Protein AF-A0A7C6Q012-F1 (afdb_monomer)

Radius of gyration: 18.02 Å; Cα contacts (8 Å, |Δi|>4): 102; chains: 1; bounding box: 38×25×59 Å

Secondary structure (DSSP, 8-state):
--SSSTT---SS-HHHHHHHHHHHHHHHHHHHHHHTTS-SSHHHHHHHHHH-HHHHHHHHHHHHHHHHHHHHHHHHHHHHHHTT-HHHHHHHHHHHHHHHHHHHHHHHH--

pLDDT: mean 84.78, std 13.73, range [42.44, 97.19]

Structure (mmCIF, N/CA/C/O backbone):
data_AF-A0A7C6Q012-F1
#
_entry.id   AF-A0A7C6Q012-F1
#
loop_
_atom_site.group_PDB
_atom_site.id
_atom_site.type_symbol
_atom_site.label_atom_id
_atom_site.label_alt_id
_atom_site.label_comp_id
_atom_site.label_asym_id
_atom_site.label_entity_id
_atom_site.label_seq_id
_atom_site.pdbx_PDB_ins_code
_atom_site.Cartn_x
_atom_site.Cartn_y
_atom_site.Cartn_z
_atom_site.occupancy
_atom_site.B_iso_or_equiv
_atom_site.auth_seq_id
_atom_site.auth_comp_id
_atom_site.auth_asym_id
_atom_site.auth_atom_id
_atom_site.pdbx_PDB_model_num
ATOM 1 N N . MET A 1 1 ? -18.428 8.916 37.726 1.00 42.44 1 MET A N 1
ATOM 2 C CA . MET A 1 1 ? -18.333 9.913 36.634 1.00 42.44 1 MET A CA 1
ATOM 3 C C . MET A 1 1 ? -16.964 9.773 35.955 1.00 42.44 1 MET A C 1
ATOM 5 O O . MET A 1 1 ? -16.129 10.654 36.086 1.00 42.44 1 MET A O 1
ATOM 9 N N . SER A 1 2 ? -16.683 8.634 35.308 1.00 44.34 2 SER A N 1
ATOM 10 C CA . SER A 1 2 ? -15.337 8.342 34.765 1.00 44.34 2 SER A CA 1
ATOM 11 C C . SER A 1 2 ? -15.321 7.435 33.523 1.00 44.34 2 SER A C 1
ATOM 13 O O . SER A 1 2 ? -14.260 6.951 33.154 1.00 44.34 2 SER A O 1
ATOM 15 N N . GLU A 1 3 ? -16.451 7.229 32.837 1.00 47.44 3 GLU A N 1
ATOM 16 C CA . GLU A 1 3 ? -16.502 6.391 31.619 1.00 47.44 3 GLU A CA 1
ATOM 17 C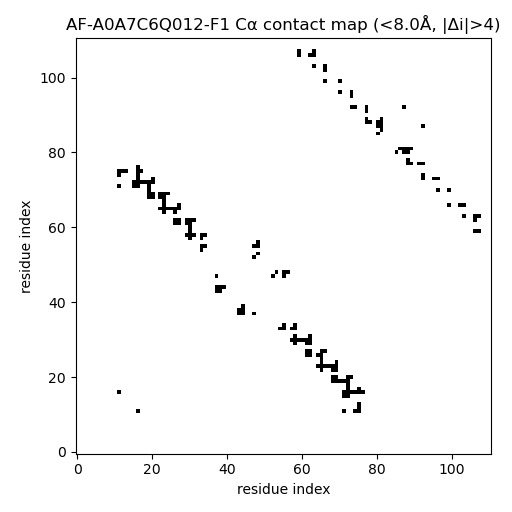 C . GLU A 1 3 ? -16.561 7.172 30.293 1.00 47.44 3 GLU A C 1
ATOM 19 O O . GLU A 1 3 ? -16.497 6.576 29.223 1.00 47.44 3 GLU A O 1
ATOM 24 N N . GLN A 1 4 ? -16.646 8.506 30.309 1.00 48.31 4 GLN A N 1
ATOM 25 C CA . GLN A 1 4 ? -16.883 9.272 29.074 1.00 48.31 4 GLN A CA 1
ATOM 26 C C . GLN A 1 4 ? -15.626 9.668 28.276 1.00 48.31 4 GLN A C 1
ATOM 28 O O . GLN A 1 4 ? -15.766 10.115 27.141 1.00 48.31 4 GLN A O 1
ATOM 33 N N . ASN A 1 5 ? -14.407 9.469 28.796 1.00 47.31 5 ASN A N 1
ATOM 34 C CA . ASN A 1 5 ? -13.182 9.999 28.164 1.00 47.31 5 ASN A CA 1
ATOM 35 C C . ASN A 1 5 ? -12.278 8.978 27.449 1.00 47.31 5 ASN A C 1
ATOM 37 O O . ASN A 1 5 ? -11.329 9.390 26.786 1.00 47.31 5 ASN A O 1
ATOM 41 N N . ASN A 1 6 ? -12.576 7.674 27.485 1.00 49.53 6 ASN A N 1
ATOM 42 C CA . ASN A 1 6 ? -11.750 6.672 26.785 1.00 49.53 6 ASN A CA 1
ATOM 43 C C . ASN A 1 6 ? -11.988 6.599 25.263 1.00 49.53 6 ASN A C 1
ATOM 45 O O . ASN A 1 6 ? -11.238 5.934 24.556 1.00 49.53 6 ASN A O 1
ATOM 49 N N . ASN A 1 7 ? -12.983 7.319 24.732 1.00 57.44 7 ASN A N 1
ATOM 50 C CA . ASN A 1 7 ? -13.328 7.305 23.303 1.00 57.44 7 ASN A CA 1
ATOM 51 C C . ASN A 1 7 ? -12.653 8.413 22.469 1.00 57.44 7 ASN A C 1
ATOM 53 O O . ASN A 1 7 ? -12.910 8.517 21.268 1.00 57.44 7 ASN A O 1
ATOM 57 N N . ALA A 1 8 ? -11.808 9.254 23.075 1.00 67.62 8 ALA A N 1
ATOM 58 C CA . ALA A 1 8 ? -11.206 10.400 22.387 1.00 67.62 8 ALA A CA 1
ATOM 59 C C . ALA A 1 8 ? -9.962 10.045 21.553 1.00 67.62 8 ALA A C 1
ATOM 61 O O . ALA A 1 8 ? -9.594 10.795 20.646 1.00 67.62 8 ALA A O 1
ATOM 62 N N . PHE A 1 9 ? -9.312 8.910 21.828 1.00 75.44 9 PHE A N 1
ATOM 63 C CA . PHE A 1 9 ? -8.105 8.523 21.107 1.00 75.44 9 PHE A CA 1
ATOM 64 C C . PHE A 1 9 ? -8.454 7.845 19.776 1.00 75.44 9 PHE A C 1
ATOM 66 O O . PHE A 1 9 ? -8.989 6.738 19.734 1.00 75.44 9 PHE A O 1
ATOM 73 N N . TRP A 1 10 ? -8.144 8.521 18.668 1.00 81.62 10 TRP A N 1
ATOM 74 C CA . TRP A 1 10 ? -8.297 7.988 17.316 1.00 81.62 10 TRP A CA 1
ATOM 75 C C . TRP A 1 10 ? -6.945 7.971 16.610 1.00 81.62 10 TRP A C 1
ATOM 77 O O . TRP A 1 10 ? -6.468 8.992 16.122 1.00 81.62 10 TRP A O 1
ATOM 87 N N . PHE A 1 11 ? -6.374 6.776 16.492 1.00 80.38 11 PHE A N 1
ATOM 88 C CA . PHE A 1 11 ? -5.238 6.490 15.624 1.00 80.38 11 PHE A CA 1
ATOM 89 C C . PHE A 1 11 ? -5.720 5.889 14.287 1.00 80.38 11 PHE A C 1
ATOM 91 O O . PHE A 1 11 ? -6.624 5.051 14.310 1.00 80.38 11 PHE A O 1
ATOM 98 N N . PRO A 1 12 ? -5.186 6.287 13.116 1.00 83.12 12 PRO A N 1
ATOM 99 C CA . PRO A 1 12 ? -4.189 7.341 12.875 1.00 83.12 12 PRO A CA 1
ATOM 100 C C . PRO A 1 12 ? -4.792 8.762 12.807 1.00 83.12 12 PRO A C 1
ATOM 102 O O . PRO A 1 12 ? -4.078 9.733 12.576 1.00 83.12 12 PRO A O 1
ATOM 105 N N . GLY A 1 13 ? -6.107 8.896 13.006 1.00 87.56 13 GLY A N 1
ATOM 106 C CA . GLY A 1 13 ? -6.830 10.168 13.010 1.00 87.56 13 GLY A CA 1
ATOM 107 C C . GLY A 1 13 ? -7.571 10.453 11.701 1.00 87.56 13 GLY A C 1
ATOM 108 O O . GLY A 1 13 ? -7.244 9.921 10.639 1.00 87.56 13 GLY A O 1
ATOM 109 N N . ARG A 1 14 ? -8.590 11.321 11.775 1.00 86.88 14 ARG A N 1
ATOM 110 C CA . ARG A 1 14 ? -9.501 11.629 10.650 1.00 86.88 14 ARG A CA 1
ATOM 111 C C . ARG A 1 14 ? -8.797 12.128 9.393 1.00 86.88 14 ARG A C 1
ATOM 113 O O . ARG A 1 14 ? -9.165 11.739 8.292 1.00 86.88 14 ARG A O 1
ATOM 120 N N . TRP A 1 15 ? -7.789 12.977 9.573 1.00 89.00 15 TRP A N 1
ATOM 121 C CA . TRP A 1 15 ? -7.058 13.594 8.472 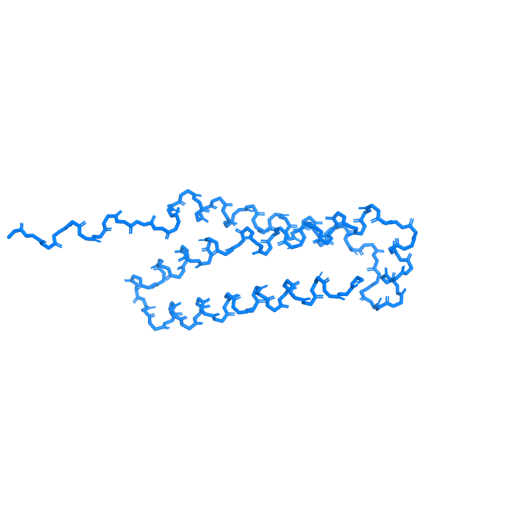1.00 89.00 15 TRP A CA 1
ATOM 122 C C . TRP A 1 15 ? -6.140 12.594 7.785 1.00 89.00 15 TRP A C 1
ATOM 124 O O . TRP A 1 15 ? -6.192 12.478 6.569 1.00 89.00 15 TRP A O 1
ATOM 134 N N . MET A 1 16 ? -5.379 11.812 8.555 1.00 90.56 16 MET A N 1
ATOM 135 C CA . MET A 1 16 ? -4.519 10.758 8.010 1.00 90.56 16 MET A CA 1
ATOM 136 C C . MET A 1 16 ? -5.332 9.706 7.252 1.00 90.56 16 MET A C 1
ATOM 138 O O . MET A 1 16 ? -4.951 9.319 6.152 1.00 90.56 16 MET A O 1
ATOM 142 N N . GLY A 1 17 ? -6.478 9.288 7.799 1.00 91.06 17 GLY A N 1
ATOM 143 C CA . GLY A 1 17 ? -7.394 8.366 7.126 1.00 91.06 17 GLY A CA 1
ATOM 144 C C . GLY A 1 17 ? -8.013 8.938 5.850 1.00 91.06 17 GLY A C 1
ATOM 145 O O . GLY A 1 17 ? -8.036 8.267 4.823 1.00 91.06 17 GLY A O 1
ATOM 146 N N . GLY A 1 18 ? -8.492 10.184 5.896 1.00 91.00 18 GLY A N 1
ATOM 147 C CA . GLY A 1 18 ? -9.086 10.850 4.734 1.00 91.00 18 GLY A CA 1
ATOM 148 C C . GLY A 1 18 ? -8.073 11.100 3.618 1.00 91.00 18 GLY A C 1
ATOM 149 O O . GLY A 1 18 ? -8.329 10.759 2.468 1.00 91.00 18 GLY A O 1
ATOM 150 N N . LEU A 1 19 ? -6.895 11.625 3.961 1.00 94.88 19 LEU A N 1
ATOM 151 C CA . LEU A 1 19 ? -5.809 11.865 3.012 1.00 94.88 19 LEU A CA 1
ATOM 152 C C . LEU A 1 19 ? -5.339 10.552 2.371 1.00 94.88 19 LEU A C 1
ATOM 154 O O . LEU A 1 19 ? -5.144 10.487 1.163 1.00 94.88 19 LEU A O 1
ATOM 158 N N . SER A 1 20 ? -5.229 9.489 3.170 1.00 94.44 20 SER A N 1
ATOM 159 C CA . SER A 1 20 ? -4.925 8.131 2.714 1.00 94.44 20 SER A CA 1
ATOM 160 C C . SER A 1 20 ? -5.915 7.623 1.657 1.00 94.44 20 SER A C 1
ATOM 162 O O . SER A 1 20 ? -5.495 7.119 0.614 1.00 94.44 20 SER A O 1
ATOM 164 N N . LEU A 1 21 ? -7.219 7.814 1.886 1.00 92.88 21 LEU A N 1
ATOM 165 C CA . LEU A 1 21 ? -8.282 7.410 0.956 1.00 92.88 21 LEU A CA 1
ATOM 166 C C . LEU A 1 21 ? -8.304 8.225 -0.347 1.00 92.88 21 LEU A C 1
ATOM 168 O O . LEU A 1 21 ? -8.981 7.824 -1.287 1.00 92.88 21 LEU A O 1
ATOM 172 N N . ILE A 1 22 ? -7.569 9.338 -0.419 1.00 95.62 22 ILE A N 1
ATOM 173 C CA . ILE A 1 22 ? -7.427 10.1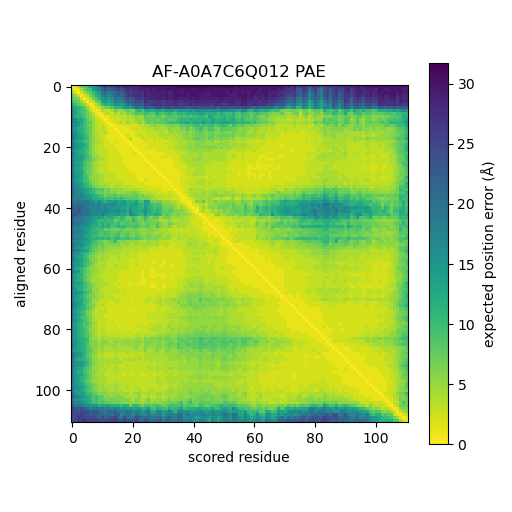60 -1.628 1.00 95.62 22 ILE A CA 1
ATOM 174 C C . ILE A 1 22 ? -6.099 9.851 -2.329 1.00 95.62 22 ILE A C 1
ATOM 176 O O . ILE A 1 22 ? -6.081 9.497 -3.506 1.00 95.62 22 ILE A O 1
ATOM 180 N N . ILE A 1 23 ? -4.982 9.950 -1.605 1.00 95.94 23 ILE A N 1
ATOM 181 C CA . ILE A 1 23 ? -3.632 9.770 -2.156 1.00 95.94 23 ILE A CA 1
ATOM 182 C C . ILE A 1 23 ? -3.420 8.329 -2.623 1.00 95.94 23 ILE A C 1
ATOM 184 O O . ILE A 1 23 ? -2.888 8.118 -3.709 1.00 95.94 23 ILE A O 1
ATOM 188 N N . GLY A 1 24 ? -3.861 7.339 -1.842 1.00 93.81 24 GLY A N 1
ATOM 189 C CA . GLY A 1 24 ? -3.692 5.924 -2.170 1.00 93.81 24 GLY A CA 1
ATOM 190 C C . GLY A 1 24 ? -4.249 5.560 -3.554 1.00 93.81 24 GLY A C 1
ATOM 191 O O . GLY A 1 24 ? -3.487 5.102 -4.408 1.00 93.81 24 GLY A O 1
ATOM 192 N N . PRO A 1 25 ? -5.544 5.810 -3.833 1.00 94.31 25 PRO A N 1
ATOM 193 C CA . PRO A 1 25 ? -6.132 5.545 -5.145 1.00 94.31 25 PRO A CA 1
ATOM 194 C C . PRO A 1 25 ? -5.501 6.347 -6.287 1.00 94.31 25 PRO A C 1
ATOM 196 O O . PRO A 1 25 ? -5.337 5.802 -7.376 1.00 94.31 25 PRO A O 1
ATOM 199 N N . LEU A 1 26 ? -5.110 7.606 -6.056 1.00 97.19 26 LEU A N 1
ATOM 200 C CA . LEU A 1 26 ? -4.444 8.422 -7.078 1.00 97.19 26 LEU A CA 1
ATOM 201 C C . LEU A 1 26 ? -3.070 7.862 -7.459 1.00 97.19 26 LEU A C 1
ATOM 203 O O . LEU A 1 26 ? -2.735 7.810 -8.640 1.00 97.19 26 LEU A O 1
ATOM 207 N N . LEU A 1 27 ? -2.297 7.388 -6.481 1.00 95.12 27 LEU A N 1
ATOM 208 C CA . LEU A 1 27 ? -1.016 6.727 -6.728 1.00 95.12 27 LEU A CA 1
ATOM 209 C C . LEU A 1 27 ? -1.195 5.402 -7.478 1.00 95.12 27 LEU A C 1
ATOM 211 O O . LEU A 1 27 ? -0.453 5.121 -8.419 1.00 95.12 27 LEU A O 1
ATOM 215 N N . LEU A 1 28 ? -2.211 4.610 -7.121 1.00 92.88 28 LEU A N 1
ATOM 216 C CA . LEU A 1 28 ? -2.536 3.381 -7.851 1.00 92.88 28 LEU A CA 1
ATOM 217 C C . LEU A 1 28 ? -2.979 3.666 -9.292 1.00 92.88 28 LEU A C 1
ATOM 219 O O . LEU A 1 28 ? -2.585 2.939 -10.204 1.00 92.88 28 LEU A O 1
ATOM 223 N N . LEU A 1 29 ? -3.760 4.728 -9.505 1.00 94.94 29 LEU A N 1
ATOM 224 C CA . LEU A 1 29 ? -4.163 5.176 -10.834 1.00 94.94 29 LEU A CA 1
ATOM 225 C C . LEU A 1 29 ? -2.947 5.608 -11.657 1.00 94.94 29 LEU A C 1
ATOM 227 O O . LEU A 1 29 ? -2.797 5.159 -12.790 1.00 94.94 29 LEU A O 1
ATOM 231 N N . ALA A 1 30 ? -2.051 6.415 -11.084 1.00 95.06 30 ALA A N 1
ATOM 232 C CA . ALA A 1 30 ? -0.807 6.805 -11.739 1.00 95.06 30 ALA A CA 1
ATOM 233 C C . ALA A 1 30 ? 0.019 5.568 -12.130 1.00 95.06 30 ALA A C 1
ATOM 235 O O . ALA A 1 30 ? 0.406 5.423 -13.286 1.00 95.06 30 ALA A O 1
ATOM 236 N N . ALA A 1 31 ? 0.198 4.615 -11.214 1.00 91.44 31 ALA A N 1
ATOM 237 C CA . ALA A 1 31 ? 0.900 3.366 -11.499 1.00 91.44 31 ALA A CA 1
ATOM 238 C C . ALA A 1 31 ? 0.263 2.543 -12.633 1.00 91.44 31 ALA A C 1
ATOM 240 O O . ALA A 1 31 ? 0.974 1.865 -13.376 1.00 91.44 31 ALA A O 1
ATOM 241 N N . ALA A 1 32 ? -1.067 2.553 -12.753 1.00 90.88 32 ALA A N 1
ATOM 242 C CA . ALA A 1 32 ? -1.777 1.882 -13.840 1.00 90.88 32 ALA A CA 1
ATOM 243 C C . ALA A 1 32 ? -1.577 2.612 -15.176 1.00 90.88 32 ALA A C 1
ATOM 245 O O . ALA A 1 32 ? -1.262 1.972 -16.176 1.00 90.88 32 ALA A O 1
ATOM 246 N N . LEU A 1 33 ? -1.685 3.943 -15.183 1.00 92.50 33 LEU A N 1
ATOM 247 C CA . LEU A 1 33 ? -1.480 4.767 -16.377 1.00 92.50 33 LEU A CA 1
ATOM 248 C C . LEU A 1 33 ? -0.048 4.677 -16.906 1.00 92.50 33 LEU A C 1
ATOM 250 O O . LEU A 1 33 ? 0.146 4.605 -18.113 1.00 92.50 33 LEU A O 1
ATOM 254 N N . LEU A 1 34 ? 0.953 4.624 -16.025 1.00 90.00 34 LEU A N 1
ATOM 255 C CA . LEU A 1 34 ? 2.344 4.457 -16.449 1.00 90.00 34 LEU A CA 1
ATOM 256 C C . LEU A 1 34 ? 2.589 3.075 -17.082 1.00 90.00 34 LEU A C 1
ATOM 258 O O . LEU A 1 34 ? 3.386 2.964 -18.013 1.00 90.00 34 LEU A O 1
ATOM 262 N N . ARG A 1 35 ? 1.897 2.028 -16.608 1.00 86.88 35 ARG A N 1
ATOM 263 C CA . ARG A 1 35 ? 2.073 0.644 -17.087 1.00 86.88 35 ARG A CA 1
ATOM 264 C C . ARG A 1 35 ? 1.200 0.263 -18.277 1.00 86.88 35 ARG A C 1
ATOM 266 O O . ARG A 1 35 ? 1.508 -0.732 -18.917 1.00 86.88 35 ARG A O 1
ATOM 273 N N . ILE A 1 36 ? 0.153 1.027 -18.597 1.00 88.81 36 ILE A N 1
ATOM 274 C CA . ILE A 1 36 ? -0.839 0.648 -19.624 1.00 88.81 36 ILE A CA 1
ATOM 275 C C . ILE A 1 36 ? -0.235 0.427 -21.019 1.00 88.81 36 ILE A C 1
ATOM 277 O O . ILE A 1 36 ? -0.804 -0.293 -21.831 1.00 88.81 36 ILE A O 1
ATOM 281 N N . GLN A 1 37 ? 0.914 1.044 -21.290 1.00 84.94 37 GLN A N 1
ATOM 282 C CA . GLN A 1 37 ? 1.629 0.938 -22.561 1.00 84.94 37 GLN A CA 1
ATOM 283 C C . GLN A 1 37 ? 2.425 -0.372 -22.720 1.00 84.94 37 GLN A C 1
ATOM 285 O O . GLN A 1 37 ? 2.881 -0.664 -23.822 1.00 84.94 37 GLN A O 1
ATOM 290 N N . PHE A 1 38 ? 2.585 -1.165 -21.654 1.00 83.62 38 PHE A N 1
ATOM 291 C CA . PHE A 1 38 ? 3.325 -2.428 -21.678 1.00 83.62 38 PHE A CA 1
ATOM 292 C C . PHE A 1 38 ? 2.402 -3.620 -21.449 1.00 83.62 38 PHE A C 1
ATOM 294 O O . PHE A 1 38 ? 1.473 -3.576 -20.641 1.00 83.62 38 PHE A O 1
ATOM 301 N N . TYR A 1 39 ? 2.689 -4.722 -22.138 1.00 80.38 39 TYR A N 1
ATOM 302 C CA . TYR A 1 39 ? 1.991 -5.977 -21.892 1.00 80.38 39 TYR A CA 1
ATOM 303 C C . TYR A 1 39 ? 2.330 -6.513 -20.498 1.00 80.38 39 TYR A C 1
ATOM 305 O O . TYR A 1 39 ? 3.474 -6.487 -20.060 1.00 80.38 39 TYR A O 1
ATOM 313 N N . PHE A 1 40 ? 1.315 -7.035 -19.810 1.00 72.12 40 PHE A N 1
ATOM 314 C CA . PHE A 1 40 ? 1.431 -7.495 -18.424 1.00 72.12 40 PHE A CA 1
ATOM 315 C C . PHE A 1 40 ? 2.279 -8.773 -18.259 1.00 72.12 40 PHE A C 1
ATOM 317 O O . PHE A 1 40 ? 2.693 -9.094 -17.149 1.00 72.12 40 PHE A O 1
ATOM 324 N N . PHE A 1 41 ? 2.546 -9.519 -19.332 1.00 75.81 41 PHE A N 1
ATOM 325 C CA . PHE A 1 41 ? 3.307 -10.768 -19.255 1.00 75.81 41 PHE A CA 1
ATOM 326 C C . PHE A 1 41 ? 4.799 -10.536 -18.982 1.00 75.81 41 PHE A C 1
ATOM 328 O O . PHE A 1 41 ? 5.384 -9.570 -19.465 1.00 75.81 41 PHE A O 1
ATOM 335 N N . TYR A 1 42 ? 5.396 -11.460 -18.224 1.00 69.12 42 TYR A N 1
ATOM 336 C CA . TYR A 1 42 ? 6.754 -11.381 -17.673 1.00 69.12 42 TYR A CA 1
ATOM 337 C C . TYR A 1 42 ? 7.819 -10.919 -18.681 1.00 69.12 42 TYR A C 1
ATOM 339 O O . TYR A 1 42 ? 8.522 -9.946 -18.419 1.00 69.12 42 TYR A O 1
ATOM 347 N N . ASP A 1 43 ? 7.881 -11.531 -19.867 1.00 77.31 43 ASP A N 1
ATOM 348 C CA . ASP A 1 43 ? 8.902 -11.200 -20.874 1.00 77.31 43 ASP A CA 1
ATOM 349 C C . ASP A 1 43 ? 8.795 -9.753 -21.374 1.00 77.31 43 ASP A C 1
ATOM 351 O O . ASP A 1 43 ? 9.797 -9.064 -21.565 1.00 77.31 43 ASP A O 1
ATOM 355 N N . ALA A 1 44 ? 7.564 -9.263 -21.540 1.00 77.69 44 ALA A N 1
ATOM 356 C CA . ALA A 1 44 ? 7.317 -7.892 -21.963 1.00 77.69 44 ALA A CA 1
ATOM 357 C C . ALA A 1 44 ? 7.658 -6.884 -20.859 1.00 77.69 44 ALA A C 1
ATOM 359 O O . ALA A 1 44 ? 8.075 -5.767 -21.160 1.00 77.69 44 ALA A O 1
ATOM 360 N N . GLN A 1 45 ? 7.521 -7.273 -19.589 1.00 77.62 45 GLN A N 1
ATOM 361 C CA . GLN A 1 45 ? 7.919 -6.434 -18.462 1.00 77.62 45 GLN A CA 1
ATOM 362 C C . GLN A 1 45 ? 9.439 -6.357 -18.304 1.00 77.62 45 GLN A C 1
ATOM 364 O O . GLN A 1 45 ? 9.957 -5.268 -18.056 1.00 77.62 45 GLN A O 1
ATOM 369 N N . LEU A 1 46 ? 10.157 -7.468 -18.508 1.00 81.62 46 LEU A N 1
ATOM 370 C CA . LEU A 1 46 ? 11.623 -7.470 -18.525 1.00 81.62 46 LEU A CA 1
ATOM 371 C C . LEU A 1 46 ? 12.164 -6.577 -19.645 1.00 81.62 46 LEU A C 1
ATOM 373 O O . LEU A 1 46 ? 13.039 -5.747 -19.399 1.00 81.62 46 LEU A O 1
ATOM 377 N N . ALA A 1 47 ? 11.607 -6.702 -20.853 1.00 82.50 47 ALA A N 1
ATOM 378 C CA . ALA A 1 47 ? 11.973 -5.844 -21.977 1.00 82.50 47 ALA A CA 1
ATOM 379 C C . ALA A 1 47 ? 11.673 -4.365 -21.677 1.00 82.50 47 ALA A C 1
ATOM 381 O O . ALA A 1 47 ? 12.535 -3.508 -21.844 1.00 82.50 47 ALA A O 1
ATOM 382 N N . ALA A 1 48 ? 10.491 -4.065 -21.131 1.00 82.44 48 ALA A N 1
ATOM 383 C CA . ALA A 1 48 ? 10.121 -2.704 -20.760 1.00 82.44 48 ALA A CA 1
ATOM 384 C C . ALA A 1 48 ? 11.024 -2.106 -19.670 1.00 82.44 48 ALA A C 1
ATOM 386 O O . ALA A 1 48 ? 11.295 -0.906 -19.694 1.00 82.44 48 ALA A O 1
ATOM 387 N N . TYR A 1 49 ? 11.495 -2.913 -18.715 1.00 82.69 49 TYR A N 1
ATOM 388 C CA . TYR A 1 49 ? 12.441 -2.459 -17.697 1.00 82.69 49 TYR A CA 1
ATOM 389 C C . TYR A 1 49 ? 13.826 -2.184 -18.291 1.00 82.69 49 TYR A C 1
ATOM 391 O O . TYR A 1 49 ? 14.468 -1.210 -17.903 1.00 82.69 49 TYR A O 1
ATOM 399 N N . ALA A 1 50 ? 14.269 -2.995 -19.256 1.00 86.69 50 ALA A N 1
ATOM 400 C CA . ALA A 1 50 ? 15.518 -2.766 -19.977 1.00 86.69 50 ALA A CA 1
ATOM 401 C C . ALA A 1 50 ? 15.460 -1.492 -20.841 1.00 86.69 50 ALA A C 1
ATOM 403 O O . ALA A 1 50 ? 16.390 -0.686 -20.810 1.00 86.69 50 ALA A O 1
ATOM 404 N N . ASP A 1 51 ? 14.353 -1.281 -21.556 1.00 88.94 51 ASP A N 1
ATOM 405 C CA . ASP A 1 51 ? 14.189 -0.161 -22.488 1.00 88.94 51 ASP A CA 1
ATOM 406 C C . ASP A 1 51 ? 13.813 1.155 -21.780 1.00 88.94 51 ASP A C 1
ATOM 408 O O . ASP A 1 51 ? 14.243 2.243 -22.176 1.00 88.94 51 ASP A O 1
ATOM 412 N N . HIS A 1 52 ? 13.019 1.079 -20.707 1.00 89.94 52 HIS A N 1
ATOM 413 C CA . HIS A 1 52 ? 12.459 2.232 -19.994 1.00 89.94 52 HIS A CA 1
ATOM 414 C C . HIS A 1 52 ? 12.568 2.105 -18.458 1.00 89.94 52 HIS A C 1
ATOM 416 O O . HIS A 1 52 ? 11.559 2.229 -17.746 1.00 89.94 52 HIS A O 1
ATOM 422 N N . PRO A 1 53 ? 13.785 1.945 -17.901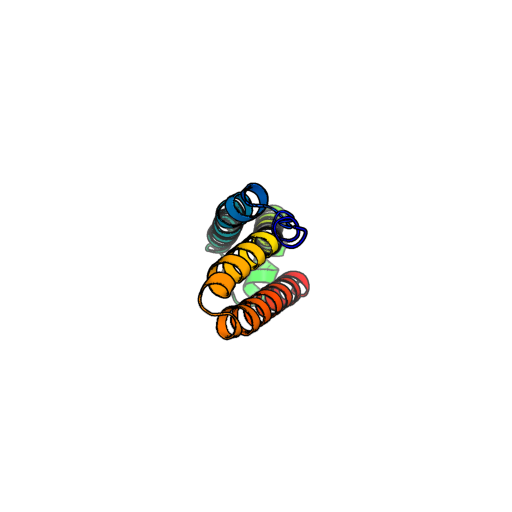 1.00 88.44 53 PRO A N 1
ATOM 423 C CA . PRO A 1 53 ? 13.987 1.617 -16.486 1.00 88.44 53 PRO A CA 1
ATOM 424 C C . PRO A 1 53 ? 13.396 2.660 -15.533 1.00 88.44 53 PRO A C 1
ATOM 426 O O . PRO A 1 53 ? 12.765 2.314 -14.535 1.00 88.44 53 PRO A O 1
ATOM 429 N N . VAL A 1 54 ? 13.538 3.953 -15.848 1.00 91.06 54 VAL A N 1
ATOM 430 C CA . VAL A 1 54 ? 13.019 5.048 -15.007 1.00 91.06 54 VAL A CA 1
ATOM 431 C C . VAL A 1 54 ? 11.493 5.022 -14.936 1.00 91.06 54 VAL A C 1
ATOM 433 O O . VAL A 1 54 ? 10.917 5.201 -13.864 1.00 91.06 54 VAL A O 1
ATOM 436 N N . LEU A 1 55 ? 10.830 4.784 -16.068 1.00 89.81 55 LEU A N 1
ATOM 437 C CA . LEU A 1 55 ? 9.375 4.821 -16.149 1.00 89.81 55 LEU A CA 1
ATOM 438 C C . LEU A 1 55 ? 8.754 3.613 -15.442 1.00 89.81 55 LEU A C 1
ATOM 440 O O . LEU A 1 55 ? 7.809 3.781 -14.668 1.00 89.81 55 LEU A O 1
ATOM 444 N N . ILE A 1 56 ? 9.310 2.417 -15.650 1.00 88.75 56 ILE A N 1
ATOM 445 C CA . ILE A 1 56 ? 8.844 1.209 -14.964 1.00 88.75 56 ILE A CA 1
ATOM 446 C C . ILE A 1 56 ? 9.093 1.320 -13.455 1.00 88.75 56 ILE A C 1
ATOM 448 O O . ILE A 1 56 ? 8.167 1.108 -12.672 1.00 88.75 56 ILE A O 1
ATOM 452 N N . THR A 1 57 ? 10.278 1.777 -13.035 1.00 88.81 57 THR A N 1
ATOM 453 C CA . THR A 1 57 ? 10.589 2.019 -11.613 1.00 88.81 57 THR A CA 1
ATOM 454 C C . THR A 1 57 ? 9.618 3.017 -10.979 1.00 88.81 57 THR A C 1
ATOM 456 O O . THR A 1 57 ? 9.136 2.793 -9.867 1.00 88.81 57 THR A O 1
ATOM 459 N N . ALA A 1 58 ? 9.279 4.107 -11.677 1.00 91.44 58 ALA A N 1
ATOM 460 C CA . ALA A 1 58 ? 8.317 5.094 -11.190 1.00 91.44 58 ALA A CA 1
ATOM 461 C C . ALA A 1 58 ? 6.908 4.501 -11.045 1.00 91.44 58 ALA A C 1
ATOM 463 O O . ALA A 1 58 ? 6.211 4.790 -10.068 1.00 91.44 58 ALA A O 1
ATOM 464 N N . ALA A 1 59 ? 6.496 3.641 -11.979 1.00 90.06 59 ALA A N 1
ATOM 465 C CA . ALA A 1 59 ? 5.201 2.981 -11.923 1.00 90.06 59 ALA A CA 1
ATOM 466 C C . ALA A 1 59 ? 5.096 2.009 -10.740 1.00 90.06 59 ALA A C 1
ATOM 468 O O . ALA A 1 59 ? 4.110 2.044 -9.999 1.00 90.06 59 ALA A O 1
ATOM 469 N N . TYR A 1 60 ? 6.126 1.191 -10.522 1.00 88.12 60 TYR A N 1
ATOM 470 C CA . TYR A 1 60 ? 6.214 0.290 -9.372 1.00 88.12 60 TYR A CA 1
ATOM 471 C C . TYR A 1 60 ? 6.283 1.049 -8.049 1.00 88.12 60 TYR A C 1
ATOM 473 O O . TYR A 1 60 ? 5.553 0.730 -7.110 1.00 88.12 60 TYR A O 1
ATOM 481 N N . SER A 1 61 ? 7.066 2.127 -7.999 1.00 90.75 61 SER A N 1
ATOM 482 C CA . SER A 1 61 ? 7.139 3.005 -6.829 1.00 90.75 61 SER A CA 1
ATOM 483 C C . SER A 1 61 ? 5.776 3.619 -6.501 1.00 90.75 61 SER A C 1
ATOM 485 O O . SER A 1 61 ? 5.343 3.564 -5.352 1.00 90.75 61 SER A O 1
ATOM 487 N N . CYS A 1 62 ? 5.048 4.138 -7.500 1.00 92.62 62 CYS A N 1
ATOM 488 C CA . CYS A 1 62 ? 3.683 4.639 -7.308 1.00 92.62 62 CYS A CA 1
ATOM 489 C C . CYS A 1 62 ? 2.736 3.544 -6.810 1.00 92.62 62 CYS A C 1
ATOM 491 O O . CYS A 1 62 ? 1.900 3.804 -5.950 1.00 92.62 62 CYS A O 1
ATOM 493 N N . PHE A 1 63 ? 2.868 2.315 -7.309 1.00 90.88 63 PHE A N 1
ATOM 494 C CA . PHE A 1 63 ? 2.031 1.202 -6.872 1.00 90.88 63 PHE A CA 1
ATOM 495 C C . PHE A 1 63 ? 2.271 0.851 -5.398 1.00 90.88 63 PHE A C 1
ATOM 497 O O . PHE A 1 63 ? 1.322 0.808 -4.612 1.00 90.88 63 PHE A O 1
ATOM 504 N N . VAL A 1 64 ? 3.536 0.661 -5.010 1.00 91.12 64 VAL A N 1
ATOM 505 C CA . VAL A 1 64 ? 3.931 0.338 -3.631 1.00 91.12 64 VAL A CA 1
ATOM 506 C C . VAL A 1 64 ? 3.544 1.467 -2.681 1.00 91.12 64 VAL A C 1
ATOM 508 O O . VAL A 1 64 ? 2.929 1.211 -1.644 1.00 91.12 64 VAL A O 1
ATOM 511 N N . LEU A 1 65 ? 3.827 2.720 -3.051 1.00 92.50 65 LEU A N 1
ATOM 512 C CA . LEU A 1 65 ? 3.408 3.880 -2.271 1.00 92.50 65 LEU A CA 1
ATOM 513 C C . LEU A 1 65 ? 1.885 3.971 -2.188 1.00 92.50 65 LEU A C 1
ATOM 515 O O . LEU A 1 65 ? 1.377 4.255 -1.116 1.00 92.50 65 LEU A O 1
ATOM 519 N N . GLY A 1 66 ? 1.137 3.680 -3.251 1.00 92.69 66 GLY A N 1
ATOM 520 C CA . GLY A 1 66 ? -0.326 3.649 -3.213 1.00 92.69 66 GLY A CA 1
ATOM 521 C C . GLY A 1 66 ? -0.859 2.628 -2.208 1.00 92.69 66 GLY A C 1
ATOM 522 O O . GLY A 1 66 ? -1.712 2.957 -1.383 1.00 92.69 66 GLY A O 1
ATOM 523 N N . CYS A 1 67 ? -0.306 1.413 -2.205 1.00 91.81 67 CYS A N 1
ATOM 524 C CA . CYS A 1 67 ? -0.643 0.388 -1.218 1.00 91.81 67 CYS A CA 1
ATOM 525 C C . CYS A 1 67 ? -0.272 0.807 0.214 1.00 91.81 67 CYS A C 1
ATOM 527 O O . CYS A 1 67 ? -1.077 0.627 1.130 1.00 91.81 67 CYS A O 1
ATOM 529 N N . LEU A 1 68 ? 0.904 1.409 0.410 1.00 89.88 68 LEU A N 1
ATOM 530 C CA . LEU A 1 68 ? 1.329 1.931 1.708 1.00 89.88 68 LEU A CA 1
ATOM 531 C C . LEU A 1 68 ? 0.439 3.099 2.150 1.00 89.88 68 LEU A C 1
ATOM 533 O O . LEU A 1 68 ? 0.008 3.172 3.289 1.00 89.88 68 LEU A O 1
ATOM 537 N N . PHE A 1 69 ? 0.076 4.010 1.262 1.00 92.38 69 PHE A N 1
ATOM 538 C CA . PHE A 1 69 ? -0.800 5.108 1.630 1.00 92.38 69 PHE A CA 1
ATOM 539 C C . PHE A 1 69 ? -2.214 4.644 1.925 1.00 92.38 69 PHE A C 1
ATOM 541 O O . PHE A 1 69 ? -2.896 5.388 2.604 1.00 92.38 69 PHE A O 1
ATOM 548 N N . LEU A 1 70 ? -2.665 3.459 1.501 1.00 92.56 70 LEU A N 1
ATOM 549 C CA . LEU A 1 70 ? -4.014 2.957 1.785 1.00 92.56 70 LEU A CA 1
ATOM 550 C C . LEU A 1 70 ? -4.198 2.376 3.195 1.00 92.56 70 LEU A C 1
ATOM 552 O O . LEU A 1 70 ? -5.323 2.406 3.696 1.00 92.56 70 LEU A O 1
ATOM 556 N N . TRP A 1 71 ? -3.153 1.875 3.867 1.00 89.56 71 TRP A N 1
ATOM 557 C CA . TRP A 1 71 ? -3.324 1.206 5.174 1.00 89.56 71 TRP A CA 1
ATOM 558 C C . TRP A 1 71 ? -4.010 2.086 6.252 1.00 89.56 71 TRP A C 1
ATOM 560 O O . TRP A 1 71 ? -4.918 1.581 6.922 1.00 89.56 71 TRP A O 1
ATOM 570 N N . PRO A 1 72 ? -3.709 3.399 6.399 1.00 91.12 72 PRO A N 1
ATOM 571 C CA . PRO A 1 72 ? -4.381 4.277 7.368 1.00 91.12 72 PRO A CA 1
ATOM 572 C C . PRO A 1 72 ? -5.870 4.494 7.051 1.00 91.12 72 PRO A C 1
ATOM 574 O O . PRO A 1 72 ? -6.710 4.625 7.950 1.00 91.12 72 PRO A O 1
ATOM 577 N N . GLY A 1 73 ? -6.203 4.538 5.763 1.00 93.25 73 GLY A N 1
ATOM 578 C CA . GLY A 1 73 ? -7.549 4.704 5.229 1.00 93.25 73 GLY A CA 1
ATOM 579 C C . GLY A 1 73 ? -8.389 3.457 5.444 1.00 93.25 73 GLY A C 1
ATOM 580 O O . GLY A 1 73 ? -9.532 3.568 5.880 1.00 93.25 73 GLY A O 1
ATOM 581 N N . VAL A 1 74 ? -7.802 2.271 5.258 1.00 94.00 74 VAL A N 1
ATOM 582 C CA . VAL A 1 74 ? -8.452 0.990 5.577 1.00 94.00 74 VAL A CA 1
ATOM 583 C C . VAL A 1 74 ? -8.763 0.891 7.068 1.00 94.00 74 VAL A C 1
ATOM 585 O O . VAL A 1 74 ? -9.887 0.547 7.420 1.00 94.00 74 VAL A O 1
ATOM 588 N N . ILE A 1 75 ? -7.830 1.267 7.951 1.00 93.44 75 ILE A N 1
ATOM 589 C CA . ILE A 1 75 ? -8.083 1.314 9.406 1.00 93.44 75 ILE A CA 1
ATOM 590 C C . ILE A 1 75 ? -9.230 2.277 9.730 1.00 93.44 75 ILE A C 1
ATOM 592 O O . ILE A 1 75 ? -10.112 1.969 10.533 1.00 93.44 75 ILE A O 1
ATOM 596 N N . THR A 1 76 ? -9.243 3.443 9.087 1.00 92.69 76 THR A N 1
ATOM 597 C CA . THR A 1 76 ? -10.289 4.452 9.283 1.00 92.69 76 THR A CA 1
ATOM 598 C C . THR A 1 76 ? -11.656 3.958 8.814 1.00 92.69 76 THR A C 1
ATOM 600 O O . THR A 1 76 ? -12.652 4.124 9.521 1.00 92.69 76 THR A O 1
ATOM 603 N N . LEU A 1 77 ? -11.705 3.302 7.657 1.00 92.44 77 LEU A N 1
ATOM 604 C CA . LEU A 1 77 ? -12.920 2.708 7.117 1.00 92.44 77 LEU A CA 1
ATOM 605 C C . LEU A 1 77 ? -13.413 1.559 8.003 1.00 92.44 77 LEU A C 1
ATOM 607 O O . LEU A 1 77 ? -14.590 1.529 8.355 1.00 92.44 77 LEU A O 1
ATOM 611 N N . ALA A 1 78 ? -12.518 0.668 8.439 1.00 94.12 78 ALA A N 1
ATOM 612 C CA . ALA A 1 78 ? -12.840 -0.416 9.361 1.00 94.12 78 ALA A CA 1
A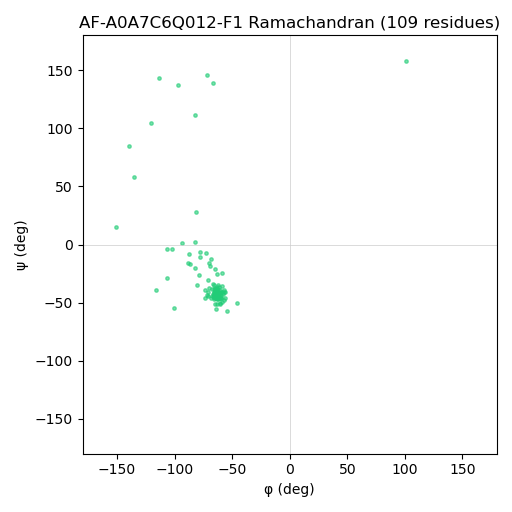TOM 613 C C . ALA A 1 78 ? -13.401 0.124 10.683 1.00 94.12 78 ALA A C 1
ATOM 615 O O . ALA A 1 78 ? -14.407 -0.386 11.169 1.00 94.12 78 ALA A O 1
ATOM 616 N N . ARG A 1 79 ? -12.839 1.213 11.225 1.00 91.38 79 ARG A N 1
ATOM 617 C CA . ARG A 1 79 ? -13.395 1.896 12.402 1.00 91.38 79 ARG A CA 1
ATOM 618 C C . ARG A 1 79 ? -14.826 2.376 12.155 1.00 91.38 79 ARG A C 1
ATOM 620 O O . ARG A 1 79 ? -15.696 2.101 12.975 1.00 91.38 79 ARG A O 1
ATOM 627 N N . PHE A 1 80 ? -15.089 3.071 11.045 1.00 91.12 80 PHE A N 1
ATOM 628 C CA . PHE A 1 80 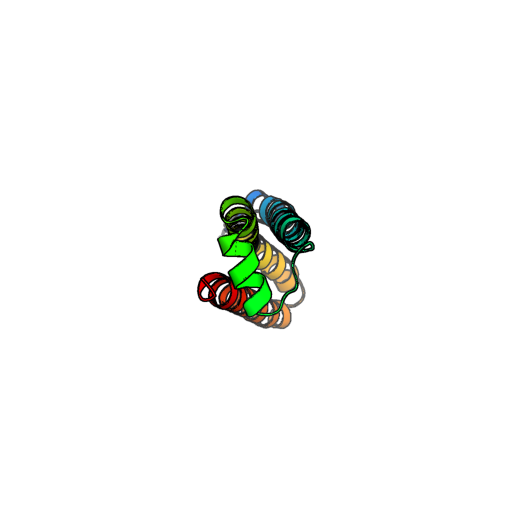? -16.437 3.564 10.730 1.00 91.12 80 PHE A CA 1
ATOM 629 C C . PHE A 1 80 ? -17.449 2.441 10.500 1.00 91.12 80 PHE A C 1
ATOM 631 O O . PHE A 1 80 ? -18.587 2.545 10.955 1.00 91.12 80 PHE A O 1
ATOM 638 N N . ILE A 1 81 ? -17.037 1.354 9.844 1.00 93.00 81 ILE A N 1
ATOM 639 C CA . ILE A 1 81 ? -17.866 0.155 9.695 1.00 93.00 81 ILE A CA 1
ATOM 640 C C . ILE A 1 81 ? -18.116 -0.465 11.070 1.00 93.00 81 ILE A C 1
ATOM 642 O O . ILE A 1 81 ? -19.252 -0.807 11.376 1.00 93.00 81 ILE A O 1
ATOM 646 N N . GLY A 1 82 ? -17.098 -0.539 11.929 1.00 92.56 82 GLY A N 1
ATOM 647 C CA . GLY A 1 82 ? -17.172 -1.161 13.250 1.00 92.56 82 GLY A CA 1
ATOM 648 C C . GLY A 1 82 ? -18.140 -0.467 14.205 1.00 92.56 82 GLY A C 1
ATOM 649 O O . GLY A 1 82 ? -18.712 -1.124 15.068 1.00 92.56 82 GLY A O 1
ATOM 650 N N . MET A 1 83 ? -18.404 0.826 13.991 1.00 90.81 83 MET A N 1
ATOM 651 C CA . MET A 1 83 ? -19.440 1.566 14.720 1.00 90.81 83 MET A CA 1
ATOM 652 C C . MET A 1 83 ? -20.866 1.060 14.433 1.00 90.81 83 MET A C 1
ATOM 654 O O . MET A 1 83 ? -21.759 1.320 15.232 1.00 90.81 83 MET A O 1
ATOM 658 N N . LYS A 1 84 ? -21.096 0.365 13.307 1.00 93.56 84 LYS A N 1
ATOM 659 C CA . LYS A 1 84 ? -22.409 -0.189 12.913 1.00 93.56 84 LYS A CA 1
ATOM 660 C C . LYS A 1 84 ? -22.421 -1.721 12.846 1.00 93.56 84 LYS A C 1
ATOM 662 O O . LYS A 1 84 ? -23.397 -2.346 13.243 1.00 93.56 84 LYS A O 1
ATOM 667 N N . HIS A 1 85 ? -21.343 -2.321 12.343 1.00 94.06 85 HIS A N 1
ATOM 668 C CA . HIS A 1 85 ? -21.199 -3.752 12.070 1.00 94.06 85 HIS A CA 1
ATOM 669 C C . HIS A 1 85 ? -19.791 -4.246 12.470 1.00 94.06 85 HIS A C 1
ATOM 671 O O . HIS A 1 85 ? -18.893 -4.321 11.625 1.00 94.06 85 HIS A O 1
ATOM 677 N N . PRO A 1 86 ? -19.568 -4.600 13.749 1.00 91.44 86 PRO A N 1
ATOM 678 C CA . PRO A 1 86 ? -18.233 -4.900 14.280 1.00 91.44 86 PRO A CA 1
ATOM 679 C C . PRO A 1 86 ? -17.588 -6.150 13.667 1.00 91.44 86 PRO A C 1
ATOM 681 O O . PRO A 1 86 ? -16.396 -6.146 13.374 1.00 91.44 86 PRO A O 1
ATOM 684 N N . THR A 1 87 ? -18.360 -7.205 13.405 1.00 94.00 87 THR A N 1
ATOM 685 C CA . THR A 1 87 ? -17.843 -8.444 12.798 1.00 94.00 87 THR A CA 1
ATOM 686 C C . THR A 1 87 ? -17.371 -8.228 11.360 1.00 94.00 87 THR A C 1
ATOM 688 O O . THR A 1 87 ? -16.295 -8.697 10.991 1.00 94.00 87 THR A O 1
ATOM 691 N N . LEU A 1 88 ? -18.128 -7.468 10.562 1.00 93.31 88 LEU A N 1
ATOM 692 C CA . LEU A 1 88 ? -17.739 -7.107 9.195 1.00 93.31 88 LEU A CA 1
ATOM 693 C C . LEU A 1 88 ? -16.490 -6.226 9.171 1.00 93.31 88 LEU A C 1
ATOM 695 O O . LEU A 1 88 ? -15.640 -6.401 8.303 1.00 93.31 88 LEU A O 1
ATOM 699 N N . ALA A 1 89 ? -16.355 -5.308 10.130 1.00 93.50 89 ALA A N 1
ATOM 700 C CA . ALA A 1 89 ? -15.172 -4.464 10.244 1.00 93.50 89 ALA A CA 1
ATOM 701 C C . ALA A 1 89 ? -13.896 -5.271 10.504 1.00 93.50 89 ALA A C 1
ATOM 703 O O . ALA A 1 89 ? -12.878 -5.012 9.865 1.00 93.50 89 ALA A O 1
ATOM 704 N N . VAL A 1 90 ? -13.958 -6.257 11.405 1.00 94.12 90 VAL A N 1
ATOM 705 C CA . VAL A 1 90 ? -12.807 -7.111 11.730 1.00 94.12 90 VAL A CA 1
ATOM 706 C C . VAL A 1 90 ? -12.391 -7.931 10.513 1.00 94.12 90 VAL A C 1
ATOM 708 O O . VAL A 1 90 ? -11.249 -7.827 10.075 1.00 94.12 90 VAL A O 1
ATOM 711 N N . TRP A 1 91 ? -13.313 -8.696 9.922 1.00 96.88 91 TRP A N 1
ATOM 712 C CA . TRP A 1 91 ? -12.980 -9.568 8.794 1.00 96.88 91 TRP A CA 1
ATOM 713 C C . TRP A 1 91 ? -12.627 -8.782 7.532 1.00 96.88 91 TRP A C 1
ATOM 715 O O . TRP A 1 91 ? -11.604 -9.049 6.907 1.00 96.88 91 TRP A O 1
ATOM 725 N N . GLY A 1 92 ? -13.424 -7.772 7.181 1.00 94.44 92 GLY A N 1
ATOM 726 C CA . GLY A 1 92 ? -13.168 -6.928 6.015 1.00 94.44 92 GLY A CA 1
ATOM 727 C C . GLY A 1 92 ? -11.860 -6.150 6.142 1.00 94.44 92 GLY A C 1
ATOM 728 O O . GLY A 1 92 ? -11.066 -6.127 5.201 1.00 94.44 92 GLY A O 1
ATOM 729 N N . GLY A 1 93 ? -11.593 -5.568 7.314 1.00 94.44 93 GLY A N 1
ATOM 730 C CA . GLY A 1 93 ? -10.333 -4.882 7.597 1.00 94.44 93 GLY A CA 1
ATOM 731 C C . GLY A 1 93 ? -9.136 -5.828 7.520 1.00 94.44 93 GLY A C 1
ATOM 732 O O . GLY A 1 93 ? -8.162 -5.524 6.832 1.00 94.44 93 GLY A O 1
ATOM 733 N N . MET A 1 94 ? -9.233 -7.002 8.150 1.00 95.19 94 MET A N 1
ATOM 734 C CA . MET A 1 94 ? -8.173 -8.010 8.140 1.00 95.19 94 MET A CA 1
ATOM 735 C C . MET A 1 94 ? -7.861 -8.496 6.722 1.00 95.19 94 MET A C 1
ATOM 737 O O . MET A 1 94 ? -6.707 -8.432 6.302 1.00 95.19 94 MET A O 1
ATOM 741 N N . PHE A 1 95 ? -8.871 -8.911 5.952 1.00 95.94 95 PHE A N 1
ATOM 742 C CA . PHE A 1 95 ? -8.666 -9.368 4.576 1.00 95.94 95 PHE A CA 1
ATOM 743 C C . PHE A 1 95 ? -8.123 -8.266 3.666 1.00 95.94 95 PHE A C 1
ATOM 745 O O . PHE A 1 95 ? -7.272 -8.540 2.824 1.00 95.94 95 PHE A O 1
ATOM 752 N N . THR A 1 96 ? -8.548 -7.014 3.855 1.00 94.81 96 THR A N 1
ATOM 753 C CA . THR A 1 96 ? -8.035 -5.890 3.059 1.00 94.81 96 THR A CA 1
ATOM 754 C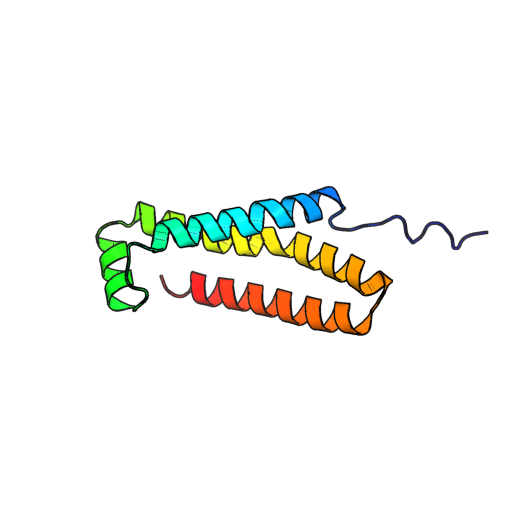 C . THR A 1 96 ? -6.564 -5.613 3.364 1.00 94.81 96 THR A C 1
ATOM 756 O O . THR A 1 96 ? -5.774 -5.439 2.439 1.00 94.81 96 THR A O 1
ATOM 759 N N . ILE A 1 97 ? -6.168 -5.610 4.642 1.00 93.00 97 ILE A N 1
ATOM 760 C CA . ILE A 1 97 ? -4.764 -5.416 5.039 1.00 93.00 97 ILE A CA 1
ATOM 761 C C . ILE A 1 97 ? -3.897 -6.568 4.521 1.00 93.00 97 ILE A C 1
ATOM 763 O O . ILE A 1 97 ? -2.853 -6.318 3.923 1.00 93.00 97 ILE A O 1
ATOM 767 N N . LEU A 1 98 ? -4.341 -7.818 4.680 1.00 93.44 98 LEU A N 1
ATOM 768 C CA . LEU A 1 98 ? -3.630 -8.983 4.145 1.00 93.44 98 LEU A CA 1
ATOM 769 C C . LEU A 1 98 ? -3.502 -8.91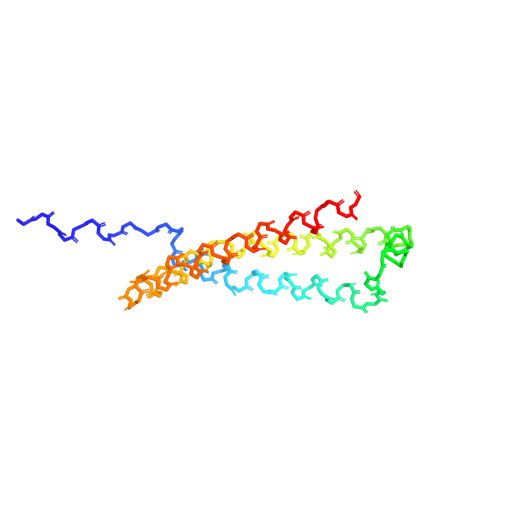9 2.616 1.00 93.44 98 LEU A C 1
ATOM 771 O O . LEU A 1 98 ? -2.430 -9.186 2.079 1.00 93.44 98 LEU A O 1
ATOM 775 N N . GLY A 1 99 ? -4.558 -8.505 1.914 1.00 91.62 99 GLY A N 1
ATOM 776 C CA . GLY A 1 99 ? -4.532 -8.303 0.467 1.00 91.62 99 GLY A CA 1
ATOM 777 C C . GLY A 1 99 ? -3.563 -7.199 0.032 1.00 91.62 99 GLY A C 1
ATOM 778 O O . GLY A 1 99 ? -2.840 -7.377 -0.946 1.00 91.62 99 GLY A O 1
ATOM 779 N N . LEU A 1 100 ? -3.499 -6.084 0.769 1.00 90.31 10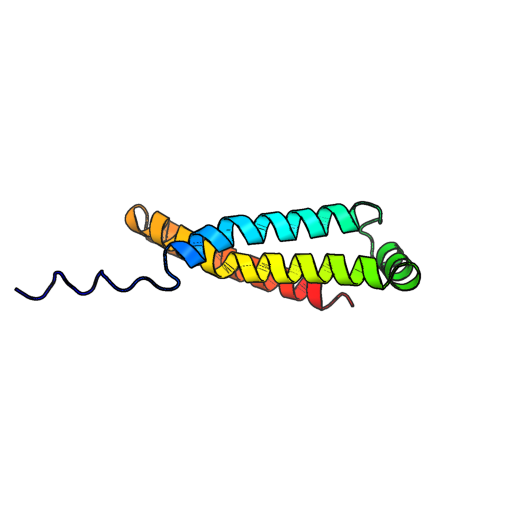0 LEU A N 1
ATOM 780 C CA . LEU A 1 100 ? -2.528 -5.009 0.530 1.00 90.31 100 LEU A CA 1
ATOM 781 C C . LEU A 1 100 ? -1.090 -5.499 0.717 1.00 90.31 100 LEU A C 1
ATOM 783 O O . LEU A 1 100 ? -0.243 -5.229 -0.130 1.00 90.31 100 LEU A O 1
ATOM 787 N N . ILE A 1 101 ? -0.828 -6.257 1.782 1.00 88.06 101 ILE A N 1
ATOM 788 C CA . ILE A 1 101 ? 0.481 -6.866 2.031 1.00 88.06 101 ILE A CA 1
ATOM 789 C C . ILE A 1 101 ? 0.843 -7.815 0.883 1.00 88.06 101 ILE A C 1
ATOM 791 O O . ILE A 1 101 ? 1.908 -7.679 0.287 1.00 88.06 101 ILE A O 1
ATOM 795 N N . GLY A 1 102 ? -0.067 -8.719 0.508 1.00 87.62 102 GLY A N 1
ATOM 796 C CA . GLY A 1 102 ? 0.137 -9.643 -0.608 1.00 87.62 102 GLY A CA 1
ATOM 797 C C . GLY A 1 102 ? 0.428 -8.927 -1.929 1.00 87.62 102 GLY A C 1
ATOM 798 O O . GLY A 1 102 ? 1.304 -9.358 -2.677 1.00 87.62 102 GLY A O 1
ATOM 799 N N . ARG A 1 103 ? -0.246 -7.802 -2.196 1.00 84.12 103 ARG A N 1
ATOM 800 C CA . ARG A 1 103 ? -0.003 -6.952 -3.373 1.00 84.12 103 ARG A CA 1
ATOM 801 C C . ARG A 1 103 ? 1.384 -6.316 -3.365 1.00 84.12 103 ARG A C 1
ATOM 803 O O . ARG A 1 103 ? 2.015 -6.288 -4.415 1.00 84.12 103 ARG A O 1
ATOM 810 N N . VAL A 1 104 ? 1.851 -5.814 -2.221 1.00 84.00 104 VAL A N 1
ATOM 811 C CA . VAL A 1 104 ? 3.199 -5.233 -2.098 1.00 84.00 104 VAL A CA 1
ATOM 812 C C . VAL A 1 104 ? 4.272 -6.308 -2.253 1.00 84.00 104 VAL A C 1
ATOM 814 O O . VAL A 1 104 ? 5.268 -6.054 -2.915 1.00 84.00 104 VAL A O 1
ATOM 817 N N . PHE A 1 105 ? 4.058 -7.513 -1.714 1.00 77.50 105 PHE A N 1
ATOM 818 C CA . PHE A 1 105 ? 4.990 -8.628 -1.900 1.00 77.50 105 PHE A CA 1
ATOM 819 C C . PHE A 1 105 ? 5.108 -9.047 -3.368 1.00 77.50 105 PHE A C 1
ATOM 821 O O . PHE A 1 105 ? 6.216 -9.080 -3.889 1.00 77.50 105 PHE A O 1
ATOM 828 N N . HIS A 1 106 ? 3.992 -9.300 -4.059 1.00 68.62 106 HIS A N 1
ATOM 829 C CA . HIS A 1 106 ? 4.038 -9.665 -5.482 1.00 68.62 106 HIS A CA 1
ATOM 830 C C . HIS A 1 106 ? 4.586 -8.517 -6.337 1.00 68.62 106 HIS A C 1
ATOM 832 O O . HIS A 1 106 ? 5.454 -8.721 -7.169 1.00 68.62 106 HIS A O 1
ATOM 838 N N . GLY A 1 107 ? 4.149 -7.284 -6.074 1.00 62.78 107 GLY A N 1
ATOM 839 C CA . GLY A 1 107 ? 4.638 -6.114 -6.799 1.00 62.78 107 GLY A CA 1
ATOM 840 C C . GLY A 1 107 ? 6.062 -5.686 -6.440 1.00 62.78 107 GLY A C 1
ATOM 841 O O . GLY A 1 107 ? 6.546 -4.758 -7.067 1.00 62.78 107 GLY A O 1
ATOM 842 N N . GLY A 1 108 ? 6.692 -6.285 -5.424 1.00 56.22 108 GLY A N 1
ATOM 843 C CA . GLY A 1 108 ? 8.053 -5.989 -4.970 1.00 56.22 108 GLY A CA 1
ATOM 844 C C . GLY A 1 108 ? 9.074 -7.071 -5.331 1.00 56.22 108 GLY A C 1
ATOM 845 O O . GLY A 1 108 ? 10.241 -6.741 -5.518 1.00 56.22 108 GLY A O 1
ATOM 846 N N . ILE A 1 109 ? 8.642 -8.333 -5.438 1.00 47.16 109 ILE A N 1
ATOM 847 C CA . ILE A 1 109 ? 9.499 -9.501 -5.713 1.00 47.16 109 ILE A CA 1
ATOM 848 C C . ILE A 1 109 ? 9.720 -9.728 -7.222 1.00 47.16 109 ILE A C 1
ATOM 850 O O . ILE A 1 109 ? 10.680 -10.395 -7.589 1.00 47.16 109 ILE A O 1
ATOM 854 N N . ASP A 1 110 ? 8.911 -9.126 -8.097 1.00 49.69 110 ASP A N 1
ATOM 855 C CA . ASP A 1 110 ? 9.049 -9.254 -9.559 1.00 49.69 110 ASP A CA 1
ATOM 856 C C . ASP A 1 110 ? 10.125 -8.324 -10.186 1.00 49.69 110 ASP A C 1
ATOM 858 O O . ASP A 1 110 ? 10.014 -7.961 -11.358 1.00 49.69 110 ASP A O 1
ATOM 862 N N . HIS A 1 111 ? 11.172 -7.942 -9.437 1.00 45.38 111 HIS A N 1
ATOM 863 C CA . HIS A 1 111 ? 12.311 -7.148 -9.938 1.00 45.38 111 HIS A CA 1
ATOM 864 C C . HIS A 1 111 ? 13.643 -7.876 -9.758 1.00 45.38 111 HIS A C 1
ATOM 866 O O . HIS A 1 111 ? 13.888 -8.376 -8.635 1.00 45.38 111 HIS A O 1
#

Nearest PDB structures (foldseek):
  3umh-assembly1_A  TM=5.544E-01  e=6.785E-01  Homo sapiens
  3q7l-assembly1_B  TM=5.930E-01  e=1.222E+00  Homo sapiens
  4yn0-assembly1_B  TM=5.664E-01  e=9.352E-01  Mus musculus
  3umk-assembly1_A  TM=5.528E-01  e=9.352E-01  Homo sapiens
  5tpt-assembly1_A  TM=5.974E-01  e=3.200E+00  Homo sapiens

Solvent-accessible surface area (backbone atoms only — not comparable to full-atom values): 5949 Å² total; per-residue (Å²): 144,81,80,84,70,82,78,73,80,58,85,80,32,73,62,51,15,53,51,13,63,49,51,10,57,52,27,38,48,50,18,46,65,64,42,68,86,51,59,89,53,68,71,48,43,54,49,42,38,71,78,36,44,69,58,48,50,50,20,45,50,27,35,45,48,10,48,61,36,30,54,46,18,47,52,46,49,22,50,61,39,35,78,80,40,51,68,59,16,53,54,54,37,49,53,49,52,52,49,43,51,52,48,43,50,58,68,59,66,81,113

Foldseek 3Di:
DPDPPPPPDDPPDDVLLVVLVVLLVVLLVQLCVLPVVFDPDLVRLVVCCVVPVPSNVSSLVSNLVSLVSNLRNLLVVLVVCCVPPVVCSVVVSVVSNVVSVVSNVVSVVSD

Mean predicted aligned error: 6.88 Å

Sequence (111 aa):
MSEQNNNAFWFPGRWMGGLSLIIGPLLLLAAALLRIQFYFFYDAQLAAYADHPVLITAAYSCFVLGCLFLWPGVITLARFIGMKHPTLAVWGGMFTILGLIGRVFHGGIDH